Protein AF-A0A661PPL2-F1 (afdb_monomer)

pLDDT: mean 89.34, std 11.71, range [35.78, 97.88]

Sequence (122 aa):
MKTQQNYMKFEEGLTSSHKLTDFWYKHCMERGIPYVLLKTEGKRASIECNYNTLPSALNEVLQENHTQIKRQVIQMLEQYAHGSRATHEITWSTISLFNVPMRSAEFIAESIYKLINSYNLK

Secondary structure (DSSP, 8-state):
-PPP---EEEETT-TTHHHHHHHHHHHHHHHT--EEEEEEETTEEEEEEE-TTS-GGGHHHHHHTHHHHHHHHHHHHHHHSTTS--EEEE-SSEEEEEEEEHHHHHHHHHHHHHHHHTTT--

Solvent-accessible surface area (backbone atoms only — not comparable to full-atom values): 6740 Å² total; per-residue (Å²): 133,83,83,80,80,53,58,48,78,46,62,71,87,52,92,64,48,67,67,52,51,52,51,48,47,51,52,20,39,78,64,46,33,52,33,31,39,37,41,34,54,92,69,24,21,33,36,41,35,38,48,80,25,31,58,75,88,45,49,63,61,44,48,78,40,30,70,59,53,53,50,53,52,50,51,49,46,51,70,65,38,60,96,55,79,50,47,76,52,74,59,72,60,36,40,38,37,37,56,29,45,46,95,35,38,64,62,50,46,46,49,51,34,53,60,59,44,58,68,76,78,111

Radius of gyration: 13.98 Å; Cα contacts (8 Å, |Δi|>4): 185; chains: 1; bounding box: 36×28×37 Å

Mean predicted aligned error: 4.62 Å

Nearest PDB structures (foldseek):
  4kyz-assembly1_A  TM=4.263E-01  e=1.312E-02  synthetic construct
  7lmx-assembly1_A  TM=6.619E-01  e=2.455E-01  synthetic construct
  5j71-assembly1_A-2  TM=3.919E-01  e=2.804E-01  Homo sapiens
  7ebb-assembly1_A  TM=4.267E-01  e=6.233E-01  Homo sapiens
  7eat-assembly1_B  TM=3.931E-01  e=3.912E-01  Homo sapiens

Foldseek 3Di:
DPPDDLAEEDEPPDPCVPVVLVVQLVVLLVVQFWYWYWYDDPQFIKIKIFNVSHPPVCLVVLQVCQVVLVVVLVVLCCVQQPPFPKDWDGDSGMIMITRGGPVCRVVSRNVNRVVVCVSVVD

Structure (mmCIF, N/CA/C/O backbone):
data_AF-A0A661PPL2-F1
#
_entry.id   AF-A0A661PPL2-F1
#
loop_
_atom_site.group_PDB
_atom_site.id
_atom_site.type_symbol
_atom_site.label_atom_id
_atom_site.label_alt_id
_atom_site.label_comp_id
_atom_site.label_asym_id
_atom_site.label_entity_id
_atom_site.label_seq_id
_atom_site.pdbx_PDB_ins_code
_atom_site.Cartn_x
_atom_site.Cartn_y
_atom_site.Cartn_z
_atom_site.occupancy
_atom_site.B_iso_or_equiv
_atom_site.auth_seq_id
_atom_site.auth_comp_id
_atom_site.auth_asym_id
_atom_site.auth_atom_id
_atom_site.pdbx_PDB_model_num
ATOM 1 N N . MET A 1 1 ? -19.103 -14.820 -5.713 1.00 35.78 1 MET A N 1
ATOM 2 C CA . MET A 1 1 ? -18.302 -13.896 -4.879 1.00 35.78 1 MET A CA 1
ATOM 3 C C . MET A 1 1 ? -17.945 -12.688 -5.727 1.00 35.78 1 MET A C 1
ATOM 5 O O . MET A 1 1 ? -17.370 -12.881 -6.787 1.00 35.78 1 MET A O 1
ATOM 9 N N . LYS A 1 2 ? -18.346 -11.472 -5.334 1.00 41.59 2 LYS A N 1
ATOM 10 C CA . LYS A 1 2 ? -17.873 -10.248 -6.002 1.00 41.59 2 LYS A CA 1
ATOM 11 C C . LYS A 1 2 ? -16.397 -10.075 -5.643 1.00 41.59 2 LYS A C 1
ATOM 13 O O . LYS A 1 2 ? -16.070 -10.121 -4.461 1.00 41.59 2 LYS A O 1
ATOM 18 N N . THR A 1 3 ? -15.527 -9.936 -6.636 1.00 50.62 3 THR A N 1
ATOM 19 C CA . THR A 1 3 ? -14.096 -9.683 -6.440 1.00 50.62 3 THR A CA 1
ATOM 20 C C . THR A 1 3 ? -13.948 -8.410 -5.610 1.00 50.62 3 THR A C 1
ATOM 22 O O . THR A 1 3 ? -14.434 -7.353 -6.012 1.00 50.62 3 THR A O 1
ATOM 25 N N . GLN A 1 4 ? -13.363 -8.511 -4.416 1.00 62.97 4 GLN A N 1
ATOM 26 C CA . GLN A 1 4 ? -13.060 -7.333 -3.613 1.00 62.97 4 GLN A CA 1
ATOM 27 C C . GLN A 1 4 ? -11.929 -6.578 -4.309 1.00 62.97 4 GLN A C 1
ATOM 29 O O . GLN A 1 4 ? -10.884 -7.149 -4.614 1.00 62.97 4 GLN A O 1
ATOM 34 N N . GLN A 1 5 ? -12.173 -5.310 -4.625 1.00 78.75 5 GLN A N 1
ATOM 35 C CA . GLN A 1 5 ? -11.156 -4.447 -5.201 1.00 78.75 5 GLN A CA 1
ATOM 36 C C . GLN A 1 5 ? -10.211 -4.005 -4.078 1.00 78.75 5 GLN A C 1
ATOM 38 O O . GLN A 1 5 ? -10.631 -3.302 -3.165 1.00 78.75 5 GLN A O 1
ATOM 43 N N . ASN A 1 6 ? -8.958 -4.462 -4.133 1.00 88.62 6 ASN A N 1
ATOM 44 C CA . ASN A 1 6 ? -7.949 -4.225 -3.089 1.00 88.62 6 ASN A CA 1
ATOM 45 C C . ASN A 1 6 ? -7.165 -2.921 -3.310 1.00 88.62 6 ASN A C 1
ATOM 47 O O . ASN A 1 6 ? -6.569 -2.375 -2.392 1.00 88.62 6 ASN A O 1
ATOM 51 N N . TYR A 1 7 ? -7.132 -2.423 -4.542 1.00 91.62 7 TYR A N 1
ATOM 52 C CA . TYR A 1 7 ? -6.477 -1.170 -4.893 1.00 91.62 7 TYR A CA 1
ATOM 53 C C . TYR A 1 7 ? -7.131 -0.579 -6.140 1.00 91.62 7 TYR A C 1
ATOM 55 O O . TYR A 1 7 ? -7.837 -1.268 -6.887 1.00 91.62 7 TYR A O 1
ATOM 63 N N . MET A 1 8 ? -6.874 0.700 -6.387 1.00 92.56 8 MET A N 1
ATOM 64 C CA . MET A 1 8 ? -7.259 1.348 -7.633 1.00 92.56 8 MET A CA 1
ATOM 65 C C . MET A 1 8 ? -6.030 1.647 -8.479 1.00 92.56 8 MET A C 1
ATOM 67 O O . MET A 1 8 ? -5.030 2.137 -7.967 1.00 92.56 8 MET A O 1
ATOM 71 N N . LYS A 1 9 ? -6.098 1.329 -9.772 1.00 91.56 9 LYS A N 1
ATOM 72 C CA . LYS A 1 9 ? -5.013 1.532 -10.734 1.00 91.56 9 LYS A CA 1
ATOM 73 C C . LYS A 1 9 ? -5.373 2.651 -11.702 1.00 91.56 9 LYS A C 1
ATOM 75 O O . LYS A 1 9 ? -6.478 2.649 -12.239 1.00 91.56 9 LYS A O 1
ATOM 80 N N . PHE A 1 10 ? -4.425 3.543 -11.965 1.00 86.38 10 PHE A N 1
ATOM 81 C CA . PHE A 1 10 ? -4.559 4.627 -12.933 1.00 86.38 10 PHE A CA 1
ATOM 82 C C . PHE A 1 10 ? -3.289 4.817 -13.735 1.00 86.38 10 PHE A C 1
ATOM 84 O O . PHE A 1 10 ? -2.197 4.649 -13.204 1.00 86.38 10 PHE A O 1
ATOM 91 N N . GLU A 1 11 ? -3.449 5.250 -14.978 1.00 83.44 11 GLU A N 1
ATOM 92 C CA . GLU A 1 11 ? -2.349 5.724 -15.806 1.00 83.44 11 GLU A CA 1
ATOM 93 C C . GLU A 1 11 ? -2.202 7.242 -15.666 1.00 83.44 11 GLU A C 1
ATOM 95 O O . GLU A 1 11 ? -3.182 7.992 -15.736 1.00 83.44 11 GLU A O 1
ATOM 100 N N . GLU A 1 12 ? -0.978 7.688 -15.398 1.00 69.69 12 GLU A N 1
ATOM 101 C CA . GLU A 1 12 ? -0.641 9.100 -15.269 1.00 69.69 12 GLU A CA 1
ATOM 102 C C . GLU A 1 12 ? -0.784 9.792 -16.636 1.00 69.69 12 GLU A C 1
ATOM 104 O O . GLU A 1 12 ? -0.294 9.297 -17.647 1.00 69.69 12 GLU A O 1
ATOM 109 N N . GLY A 1 13 ? -1.522 10.909 -16.685 1.00 63.66 13 GLY A N 1
ATOM 110 C CA . GLY A 1 13 ? -1.851 11.628 -17.930 1.00 63.66 13 GLY A CA 1
ATOM 111 C C . GLY A 1 13 ? -3.343 11.680 -18.286 1.00 63.66 13 GLY A C 1
ATOM 112 O O . GLY A 1 13 ? -3.738 12.452 -19.159 1.00 63.66 13 GLY A O 1
ATOM 113 N N . LEU A 1 14 ? -4.204 10.937 -17.582 1.00 62.16 14 LEU A N 1
ATOM 114 C CA . LEU A 1 14 ? -5.659 11.051 -17.733 1.00 62.16 14 LEU A CA 1
ATOM 115 C C . LEU A 1 14 ? -6.210 12.207 -16.878 1.00 62.16 14 LEU A C 1
ATOM 117 O O . LEU A 1 14 ? -6.162 12.175 -15.649 1.00 62.16 14 LEU A O 1
ATOM 121 N N . THR A 1 15 ? -6.795 13.215 -17.530 1.00 52.97 15 THR A N 1
ATOM 122 C CA . THR A 1 15 ? -7.381 14.434 -16.928 1.00 52.97 15 THR A CA 1
ATOM 123 C C . THR A 1 15 ? -8.520 14.178 -15.930 1.00 52.97 15 THR A C 1
ATOM 125 O O . THR A 1 15 ? -8.890 15.074 -15.175 1.00 52.97 15 THR A O 1
ATOM 128 N N . SER A 1 16 ? -9.073 12.963 -15.879 1.00 61.16 16 SER A N 1
ATOM 129 C CA . SER A 1 16 ? -10.121 12.553 -14.934 1.00 61.16 16 SER A CA 1
ATOM 130 C C . SER A 1 16 ? -9.599 11.936 -13.628 1.00 61.16 16 SER A C 1
ATOM 132 O O . SER A 1 16 ? -10.406 11.501 -12.805 1.00 61.16 16 SER A O 1
ATOM 134 N N . SER A 1 17 ? -8.279 11.872 -13.425 1.00 67.50 17 SER A N 1
ATOM 135 C CA . SER A 1 17 ? -7.650 11.161 -12.302 1.00 67.50 17 SER A CA 1
ATOM 136 C C . SER A 1 17 ? -8.100 11.665 -10.925 1.00 67.50 17 SER A C 1
ATOM 138 O O . SER A 1 17 ? -8.454 10.847 -10.082 1.00 67.50 17 SER A O 1
ATOM 140 N N . HIS A 1 18 ? -8.205 12.983 -10.719 1.00 74.31 18 HIS A N 1
ATOM 141 C CA . HIS A 1 18 ? -8.530 13.559 -9.404 1.00 74.31 18 HIS A CA 1
ATOM 142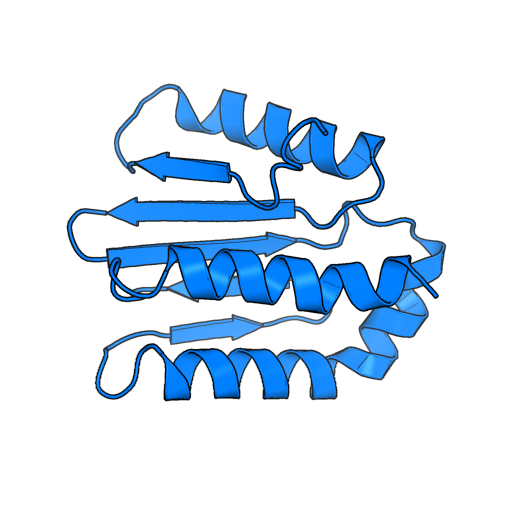 C C . HIS A 1 18 ? -9.924 13.167 -8.886 1.00 74.31 18 HIS A C 1
ATOM 144 O O . HIS A 1 18 ? -10.090 12.766 -7.738 1.00 74.31 18 HIS A O 1
ATOM 150 N N . LYS A 1 19 ? -10.954 13.230 -9.741 1.00 80.31 19 LYS A N 1
ATOM 151 C CA . LYS A 1 19 ? -12.322 12.863 -9.328 1.00 80.31 19 LYS A CA 1
ATOM 152 C C . LYS A 1 19 ? -12.425 11.382 -8.969 1.00 80.31 19 LYS A C 1
ATOM 154 O O . LYS A 1 19 ? -13.205 11.006 -8.097 1.00 80.31 19 LYS A O 1
ATOM 159 N N . LEU A 1 20 ? -11.657 10.540 -9.658 1.00 84.06 20 LEU A N 1
ATOM 160 C CA . LEU A 1 20 ? -11.655 9.101 -9.425 1.00 84.06 20 LEU A CA 1
ATOM 161 C C . LEU A 1 20 ? -10.872 8.741 -8.155 1.00 84.06 20 LEU A C 1
ATOM 163 O O . LEU A 1 20 ? -11.320 7.869 -7.414 1.00 84.06 20 LEU A O 1
ATOM 167 N N . THR A 1 21 ? -9.772 9.439 -7.849 1.00 87.44 21 THR A N 1
ATOM 168 C CA . THR A 1 21 ? -9.059 9.267 -6.574 1.00 87.44 21 THR A CA 1
ATOM 169 C C . THR A 1 21 ? -9.911 9.695 -5.384 1.00 87.44 21 THR A C 1
ATOM 171 O O . THR A 1 21 ? -9.954 8.970 -4.394 1.00 87.44 21 THR A O 1
ATOM 174 N N . ASP A 1 22 ? -10.663 10.796 -5.497 1.00 89.50 22 ASP A N 1
ATOM 175 C CA . ASP A 1 22 ? -11.577 11.248 -4.436 1.00 89.50 22 ASP A CA 1
ATOM 176 C C . ASP A 1 22 ? -12.705 10.237 -4.198 1.00 89.50 22 ASP A C 1
ATOM 178 O O . ASP A 1 22 ? -13.023 9.889 -3.057 1.00 89.50 22 ASP A O 1
ATOM 182 N N . PHE A 1 23 ? -13.293 9.719 -5.283 1.00 91.38 23 PHE A N 1
ATOM 183 C CA . PHE A 1 23 ? -14.310 8.674 -5.206 1.00 91.38 23 PHE A CA 1
ATOM 184 C C . PHE A 1 23 ? -13.766 7.407 -4.538 1.00 91.38 23 PHE A C 1
ATOM 186 O O . PHE A 1 23 ? -14.432 6.824 -3.682 1.00 91.38 23 PHE A O 1
ATOM 193 N N . TRP A 1 24 ? -12.547 6.996 -4.891 1.00 93.50 24 TRP A N 1
ATOM 194 C CA . TRP A 1 24 ? -11.901 5.834 -4.288 1.00 93.50 24 TRP A CA 1
ATOM 195 C C . TRP A 1 24 ? -11.593 6.037 -2.811 1.00 93.50 24 TRP A C 1
ATOM 197 O O . TRP A 1 24 ? -11.884 5.166 -1.998 1.00 93.50 24 TRP A O 1
ATOM 207 N N . TYR A 1 25 ? -11.067 7.203 -2.445 1.00 93.31 25 TYR A N 1
ATOM 208 C CA . TYR A 1 25 ? -10.808 7.545 -1.053 1.00 93.31 25 TYR A CA 1
ATOM 209 C C . TYR A 1 25 ? -12.088 7.484 -0.220 1.00 93.31 25 TYR A C 1
ATOM 211 O O . TYR A 1 25 ? -12.125 6.830 0.824 1.00 93.31 25 TYR A O 1
ATOM 219 N N . LYS A 1 26 ? -13.170 8.091 -0.723 1.00 94.19 26 LYS A N 1
ATOM 220 C CA . LYS A 1 26 ? -14.484 8.043 -0.080 1.00 94.19 26 LYS A CA 1
ATOM 221 C C . LYS A 1 26 ? -14.996 6.610 0.056 1.00 94.19 26 LYS A C 1
ATOM 223 O O . LYS A 1 26 ? -15.447 6.235 1.132 1.00 94.19 26 LYS A O 1
ATOM 228 N N . HIS A 1 27 ? -14.868 5.799 -0.992 1.00 93.62 27 HIS A N 1
ATOM 229 C CA . HIS A 1 27 ? -15.248 4.389 -0.957 1.00 93.62 27 HIS A CA 1
ATOM 230 C C . HIS A 1 27 ? -14.490 3.602 0.122 1.00 93.62 27 HIS A C 1
ATOM 232 O O . HIS A 1 27 ? -15.099 2.835 0.868 1.00 93.62 27 HIS A O 1
ATOM 238 N N . CYS A 1 28 ? -13.172 3.791 0.217 1.00 94.69 28 CYS A N 1
ATOM 239 C CA . CYS A 1 28 ? -12.345 3.124 1.219 1.00 94.69 28 CYS A CA 1
ATOM 240 C C . CYS A 1 28 ? -12.735 3.539 2.639 1.00 94.69 28 CYS A C 1
ATOM 242 O O . CYS A 1 28 ? -12.864 2.685 3.513 1.00 94.69 28 CYS A O 1
ATOM 244 N N . MET A 1 29 ? -12.992 4.831 2.842 1.00 94.00 29 MET A N 1
ATOM 245 C CA . MET A 1 29 ? -13.427 5.391 4.120 1.00 94.00 29 MET A CA 1
ATOM 246 C C . MET A 1 29 ? -14.810 4.876 4.545 1.00 94.00 29 MET A C 1
ATOM 248 O O . MET A 1 29 ? -14.974 4.443 5.679 1.00 94.00 29 MET A O 1
ATOM 252 N N . GLU A 1 30 ? -15.792 4.841 3.638 1.00 93.94 30 GLU A N 1
ATOM 253 C CA . GLU A 1 30 ? -17.136 4.300 3.914 1.00 93.94 30 GLU A CA 1
ATOM 254 C C . GLU A 1 30 ? -17.114 2.812 4.281 1.00 93.94 30 GLU A C 1
ATOM 256 O O . GLU A 1 30 ? -17.982 2.330 5.007 1.00 93.94 30 GLU A O 1
ATOM 261 N N . ARG A 1 31 ? -16.127 2.074 3.769 1.00 91.56 31 ARG A N 1
ATOM 262 C CA . ARG A 1 31 ? -15.962 0.644 4.037 1.00 91.56 31 ARG A CA 1
ATOM 263 C C . ARG A 1 31 ? -15.006 0.333 5.179 1.00 91.56 31 ARG A C 1
ATOM 265 O O . ARG A 1 31 ? -14.889 -0.838 5.528 1.00 91.56 31 ARG A O 1
ATOM 272 N N . GLY A 1 32 ? -14.320 1.334 5.729 1.00 92.62 32 GLY A N 1
ATOM 273 C CA . GLY A 1 32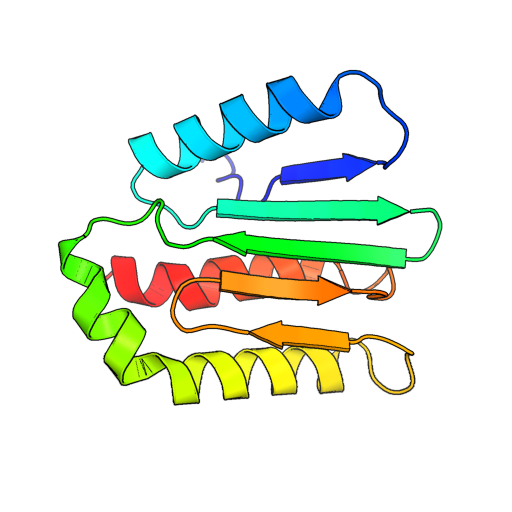 ? -13.284 1.127 6.735 1.00 92.62 32 GLY A CA 1
ATOM 274 C C . GLY A 1 32 ? -12.168 0.204 6.242 1.00 92.62 32 GLY A C 1
ATOM 275 O O . GLY A 1 32 ? -11.743 -0.671 6.986 1.00 92.62 32 GLY A O 1
ATOM 276 N N . ILE A 1 33 ? -11.737 0.339 4.984 1.00 93.12 33 ILE A N 1
ATOM 277 C CA . ILE A 1 33 ? -10.646 -0.449 4.377 1.00 93.12 33 ILE A CA 1
ATOM 278 C C . ILE A 1 33 ? -9.470 0.468 4.022 1.00 93.12 33 ILE A C 1
ATOM 280 O O . ILE A 1 33 ? -9.680 1.671 3.835 1.00 93.12 33 ILE A O 1
ATOM 284 N N . PRO A 1 34 ? -8.231 -0.046 3.911 1.00 94.12 34 PRO A N 1
ATOM 285 C CA . PRO A 1 34 ? -7.102 0.806 3.568 1.00 94.12 34 PRO A CA 1
ATOM 286 C C . PRO A 1 34 ? -7.215 1.297 2.123 1.00 94.12 34 PRO A C 1
ATOM 288 O O . PRO A 1 34 ? -7.500 0.529 1.203 1.00 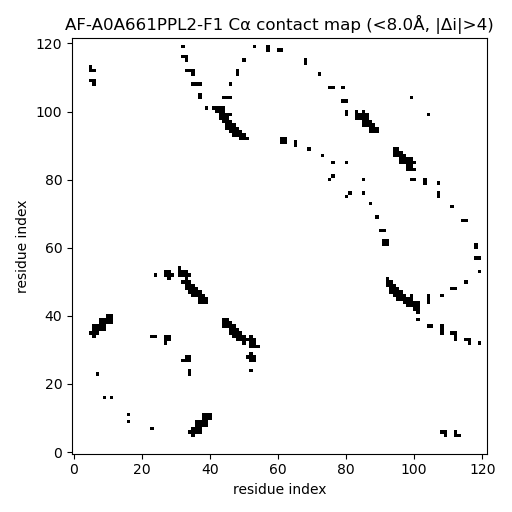94.12 34 PRO A O 1
ATOM 291 N N . TYR A 1 35 ? -6.964 2.586 1.920 1.00 96.00 35 TYR A N 1
ATOM 292 C CA . TYR A 1 35 ? -6.861 3.169 0.593 1.00 96.00 35 TYR A CA 1
ATOM 293 C C . TYR A 1 35 ? -5.523 2.785 -0.022 1.00 96.00 35 TYR A C 1
ATOM 295 O O . TYR A 1 35 ? -4.484 3.158 0.512 1.00 96.00 35 TYR A O 1
ATOM 303 N N . VAL A 1 36 ? -5.547 2.072 -1.149 1.00 97.00 36 VAL A N 1
ATOM 304 C CA . VAL A 1 36 ? -4.351 1.768 -1.944 1.00 97.00 36 VAL A CA 1
ATOM 305 C C . VAL A 1 36 ? -4.556 2.231 -3.380 1.00 97.00 36 VAL A C 1
ATOM 307 O O . VAL A 1 36 ? -5.559 1.901 -4.020 1.00 97.00 36 VAL A O 1
ATOM 310 N N . LEU A 1 37 ? -3.593 2.992 -3.884 1.00 95.44 37 LEU A N 1
ATOM 311 C CA . LEU A 1 37 ? -3.575 3.582 -5.209 1.00 95.44 37 LEU A CA 1
ATOM 312 C C . LEU A 1 37 ? -2.295 3.173 -5.940 1.00 95.44 37 LEU A C 1
ATOM 314 O O . LEU A 1 37 ? -1.202 3.309 -5.404 1.00 95.44 37 LEU A O 1
ATOM 318 N N . LEU A 1 38 ? -2.433 2.712 -7.178 1.00 95.38 38 LEU A N 1
ATOM 319 C CA . LEU A 1 38 ? -1.347 2.371 -8.087 1.00 95.38 38 LEU A CA 1
ATOM 320 C C . LEU A 1 38 ? -1.380 3.336 -9.279 1.00 95.38 38 LEU A C 1
ATOM 322 O O . LEU A 1 38 ? -2.250 3.228 -10.141 1.00 95.38 38 LEU A O 1
ATOM 326 N N . LYS A 1 39 ? -0.434 4.271 -9.335 1.00 94.19 39 LYS A N 1
ATOM 327 C CA . LYS A 1 39 ? -0.246 5.205 -10.453 1.00 94.19 39 LYS A CA 1
ATOM 328 C C . LYS A 1 39 ? 0.805 4.637 -11.395 1.00 94.19 39 LYS A C 1
ATOM 330 O O . LYS A 1 39 ? 1.901 4.326 -10.945 1.00 94.19 39 LYS A O 1
ATOM 335 N N . THR A 1 40 ? 0.500 4.477 -12.674 1.00 92.38 40 THR A N 1
ATOM 336 C CA . THR A 1 40 ? 1.414 3.895 -13.661 1.00 92.38 40 THR A CA 1
ATOM 337 C C . THR A 1 40 ? 1.924 4.952 -14.625 1.00 92.38 40 THR A C 1
ATOM 339 O O . THR A 1 40 ? 1.133 5.705 -15.186 1.00 92.38 40 THR A O 1
ATOM 342 N N . GLU A 1 41 ? 3.229 4.933 -14.876 1.00 90.25 41 GLU A N 1
ATOM 343 C CA . GLU A 1 41 ? 3.927 5.804 -15.819 1.00 90.25 41 GLU A CA 1
ATOM 344 C C . GLU A 1 41 ? 4.858 4.936 -16.686 1.00 90.25 41 GLU A C 1
ATOM 346 O O . GLU A 1 41 ? 5.969 4.546 -16.301 1.00 90.25 41 GLU A O 1
ATOM 351 N N . GLY A 1 42 ? 4.370 4.539 -17.864 1.00 89.50 42 GLY A N 1
ATOM 352 C CA . GLY A 1 42 ? 5.092 3.654 -18.777 1.00 89.50 42 GLY A CA 1
ATOM 353 C C . GLY A 1 42 ? 5.488 2.317 -18.133 1.00 89.50 42 GLY A C 1
ATOM 354 O O . GLY A 1 42 ? 4.655 1.452 -17.877 1.00 89.50 42 GLY A O 1
ATOM 355 N N . LYS A 1 43 ? 6.792 2.112 -17.896 1.00 92.25 43 LYS A N 1
ATOM 356 C CA . LYS A 1 43 ? 7.343 0.876 -17.291 1.00 92.25 43 LYS A CA 1
ATOM 357 C C . LYS A 1 43 ? 7.493 0.956 -15.768 1.00 92.25 43 LYS A C 1
ATOM 359 O O . LYS A 1 43 ? 8.029 0.026 -15.151 1.00 92.25 43 LYS A O 1
ATOM 364 N N . ARG A 1 44 ? 7.083 2.070 -15.170 1.00 94.06 44 ARG A N 1
ATOM 365 C CA . ARG A 1 44 ? 7.202 2.363 -13.746 1.00 94.06 44 ARG A CA 1
ATOM 366 C C . ARG A 1 44 ? 5.831 2.614 -13.150 1.00 94.06 44 ARG A C 1
ATOM 368 O O . ARG A 1 44 ? 4.854 2.839 -13.858 1.00 94.06 44 ARG A O 1
ATOM 375 N N . ALA A 1 45 ? 5.780 2.549 -11.834 1.00 95.50 45 ALA A N 1
ATOM 376 C CA . ALA A 1 45 ? 4.610 2.905 -11.078 1.00 95.50 45 ALA A CA 1
ATOM 377 C C . ALA A 1 45 ? 4.989 3.495 -9.721 1.00 95.50 45 ALA A C 1
ATOM 379 O O . ALA A 1 45 ? 6.071 3.230 -9.184 1.00 95.50 45 ALA A O 1
ATOM 380 N N . SER A 1 46 ? 4.048 4.244 -9.170 1.00 95.75 46 SER A N 1
ATOM 381 C CA . SER A 1 46 ? 4.037 4.702 -7.793 1.00 95.75 46 SER A CA 1
ATOM 382 C C . SER A 1 46 ? 2.859 4.059 -7.070 1.00 95.75 46 SER A C 1
ATOM 384 O O . SER A 1 46 ? 1.782 3.888 -7.644 1.00 95.75 46 SER A O 1
ATOM 386 N N . ILE A 1 47 ? 3.070 3.668 -5.820 1.00 96.94 47 ILE A N 1
ATOM 387 C CA . ILE A 1 47 ? 2.052 3.051 -4.973 1.00 96.94 47 ILE A CA 1
ATOM 388 C C . ILE A 1 47 ? 1.872 3.941 -3.757 1.00 96.94 47 ILE A C 1
ATOM 390 O O . ILE A 1 47 ? 2.835 4.207 -3.047 1.00 96.94 47 ILE A O 1
ATOM 394 N N . GLU A 1 48 ? 0.646 4.371 -3.508 1.00 96.62 48 GLU A N 1
ATOM 395 C CA . GLU A 1 48 ? 0.279 5.141 -2.326 1.00 96.62 48 GLU A CA 1
ATOM 396 C C . GLU A 1 48 ? -0.703 4.317 -1.507 1.00 96.62 48 GLU A C 1
ATOM 398 O O . GLU A 1 48 ? -1.714 3.846 -2.023 1.00 96.62 48 GLU A O 1
ATOM 403 N N . CYS A 1 49 ? -0.419 4.147 -0.224 1.00 96.62 49 CYS A N 1
ATOM 404 C CA . CYS A 1 49 ? -1.350 3.596 0.738 1.00 96.62 49 CYS A CA 1
ATOM 405 C C . CYS A 1 49 ? -1.592 4.619 1.841 1.00 96.62 49 CYS A C 1
ATOM 407 O O . CYS A 1 49 ? -0.651 5.131 2.447 1.00 96.62 49 CYS A O 1
ATOM 409 N N . ASN A 1 50 ? -2.863 4.877 2.121 1.00 93.62 50 ASN A N 1
ATOM 410 C CA . ASN A 1 50 ? -3.310 5.733 3.203 1.00 93.62 50 ASN A CA 1
ATOM 411 C C . ASN A 1 50 ? -4.288 4.933 4.056 1.00 93.62 50 ASN A C 1
ATOM 413 O O . ASN A 1 50 ? -5.290 4.425 3.558 1.00 93.62 50 ASN A O 1
ATOM 417 N N . TYR A 1 51 ? -3.980 4.790 5.336 1.00 89.38 51 TYR A N 1
ATOM 418 C CA . TYR A 1 51 ? -4.832 4.049 6.256 1.00 89.38 51 TYR A CA 1
ATOM 419 C C . TYR A 1 51 ? -5.601 4.946 7.225 1.00 89.38 51 TYR A C 1
ATOM 421 O O . TYR A 1 51 ? -6.280 4.436 8.104 1.00 89.38 51 TYR A O 1
ATOM 429 N N . ASN A 1 52 ? -5.641 6.260 6.974 1.00 90.44 52 ASN A N 1
ATOM 430 C CA . ASN A 1 52 ? -6.614 7.173 7.591 1.00 90.44 52 ASN A CA 1
ATOM 431 C C . ASN A 1 52 ? -8.063 6.888 7.147 1.00 90.44 52 ASN A C 1
ATOM 433 O O . ASN A 1 52 ? -8.998 7.462 7.696 1.00 90.44 52 ASN A O 1
ATOM 437 N N . THR A 1 53 ? -8.262 6.023 6.147 1.00 93.12 53 THR A N 1
ATOM 438 C CA . THR A 1 53 ? -9.581 5.500 5.762 1.00 93.12 53 THR A CA 1
ATOM 439 C C . THR A 1 53 ? -10.060 4.357 6.659 1.00 93.12 53 THR A C 1
ATOM 441 O O . THR A 1 53 ? -11.201 3.922 6.521 1.00 93.12 53 THR A O 1
ATOM 444 N N . LEU A 1 54 ? -9.212 3.852 7.560 1.00 92.88 54 LEU A N 1
ATOM 445 C CA . LEU A 1 54 ? -9.594 2.859 8.559 1.00 92.88 54 LEU A CA 1
ATOM 446 C C . LEU A 1 54 ? -10.303 3.507 9.761 1.00 92.88 54 LEU A C 1
ATOM 448 O O . LEU A 1 54 ? -10.140 4.705 10.004 1.00 92.88 54 LEU A O 1
ATOM 452 N N . PRO A 1 55 ? -11.066 2.726 10.552 1.00 92.25 55 PRO A N 1
ATOM 453 C CA . PRO A 1 55 ? -11.629 3.205 11.809 1.00 92.25 55 PRO A CA 1
ATOM 454 C C . PRO A 1 55 ? -10.549 3.764 12.743 1.00 92.25 55 PRO A C 1
ATOM 456 O O . PRO A 1 55 ? -9.522 3.126 12.965 1.00 92.25 55 PRO A O 1
ATOM 459 N N . SER A 1 56 ? -10.814 4.916 13.366 1.00 90.75 56 SER A N 1
ATOM 460 C CA . SER A 1 56 ? -9.864 5.582 14.273 1.00 90.75 56 SER A CA 1
ATOM 461 C C . SER A 1 56 ? -9.458 4.733 15.482 1.00 90.75 56 SER A C 1
ATOM 463 O O . SER A 1 56 ? -8.376 4.933 16.028 1.00 90.75 56 SER A O 1
ATOM 465 N N . ALA A 1 57 ? -10.285 3.755 15.869 1.00 90.69 57 ALA A N 1
ATOM 466 C CA . ALA A 1 57 ? -9.970 2.767 16.900 1.00 90.69 57 ALA A CA 1
ATOM 467 C C . ALA A 1 57 ? -8.711 1.935 16.582 1.00 90.69 57 ALA A C 1
ATOM 469 O O . ALA A 1 57 ? -8.097 1.388 17.491 1.00 90.69 57 ALA A O 1
ATOM 470 N N . LEU A 1 58 ? -8.300 1.860 15.311 1.00 90.50 58 LEU A N 1
ATOM 471 C CA . LEU A 1 58 ? -7.096 1.145 14.886 1.00 90.50 58 LEU A CA 1
ATOM 472 C C . LEU A 1 58 ? -5.832 2.015 14.900 1.00 90.50 58 LEU A C 1
ATOM 474 O O . LEU A 1 58 ? -4.744 1.485 14.692 1.00 90.50 58 LEU A O 1
ATOM 478 N N . ASN A 1 59 ? -5.940 3.327 15.144 1.00 91.25 59 ASN A N 1
ATOM 479 C CA . ASN A 1 59 ? -4.796 4.241 15.067 1.00 91.25 59 ASN A CA 1
ATOM 480 C C . ASN A 1 59 ? -3.671 3.846 16.029 1.00 91.25 59 ASN A C 1
ATOM 482 O O . ASN A 1 59 ? -2.514 3.806 15.619 1.00 91.25 59 ASN A O 1
ATOM 486 N N . GLU A 1 60 ? -4.008 3.517 17.278 1.00 91.56 60 GLU A N 1
ATOM 487 C CA . GLU A 1 60 ? -3.035 3.097 18.294 1.00 91.56 60 GLU A CA 1
ATOM 488 C C . GLU A 1 60 ? -2.331 1.802 17.872 1.00 91.56 60 GLU A C 1
ATOM 490 O O . GLU A 1 60 ? -1.105 1.762 17.790 1.00 91.56 60 GLU A O 1
ATOM 495 N N . VAL A 1 61 ? -3.101 0.792 17.452 1.00 92.25 61 VAL A N 1
ATOM 496 C CA . VAL A 1 61 ? -2.568 -0.491 16.970 1.00 92.25 61 VAL A CA 1
ATOM 497 C C . VAL A 1 61 ? -1.629 -0.292 15.776 1.00 92.25 61 VAL A C 1
ATOM 499 O O . VAL A 1 61 ? -0.535 -0.858 15.739 1.00 92.25 61 VAL A O 1
ATOM 502 N N . LEU A 1 62 ? -2.018 0.516 14.787 1.00 92.12 62 LEU A N 1
ATOM 503 C CA . LEU A 1 62 ? -1.199 0.786 13.602 1.00 92.12 62 LEU A CA 1
ATOM 504 C C . LEU A 1 62 ? 0.071 1.567 13.953 1.00 92.12 62 LEU A C 1
ATOM 506 O O . LEU A 1 62 ? 1.136 1.284 13.401 1.00 92.12 62 LEU A O 1
ATOM 510 N N . GLN A 1 63 ? -0.023 2.512 14.889 1.00 93.88 63 GLN A N 1
ATOM 511 C CA . GLN A 1 63 ? 1.110 3.298 15.358 1.00 93.88 63 GLN A CA 1
ATOM 512 C C . GLN A 1 63 ? 2.116 2.434 16.132 1.00 93.88 63 GLN A C 1
ATOM 514 O O . GLN A 1 63 ? 3.311 2.494 15.843 1.00 93.88 63 GLN A O 1
ATOM 519 N N . GLU A 1 64 ? 1.657 1.576 17.045 1.00 94.88 64 GLU A N 1
ATOM 520 C CA . GLU A 1 64 ? 2.505 0.624 17.780 1.00 94.88 64 GLU A CA 1
ATOM 521 C C . GLU A 1 64 ? 3.215 -0.363 16.843 1.00 94.88 64 GLU A C 1
ATOM 523 O O . GLU A 1 64 ? 4.374 -0.729 17.050 1.00 94.88 64 GLU A O 1
ATOM 528 N N . ASN A 1 65 ? 2.540 -0.765 15.764 1.00 94.88 65 ASN A N 1
ATOM 529 C CA . ASN A 1 65 ? 3.064 -1.712 14.785 1.00 94.88 65 ASN A CA 1
ATOM 530 C C . ASN A 1 65 ? 3.818 -1.043 13.621 1.00 94.88 65 ASN A C 1
ATOM 532 O O . ASN A 1 65 ? 4.330 -1.751 12.748 1.00 94.88 65 ASN A O 1
ATOM 536 N N . HIS A 1 66 ? 3.942 0.289 13.598 1.00 94.81 66 HIS A N 1
ATOM 537 C CA . HIS A 1 66 ? 4.512 1.038 12.473 1.00 94.81 66 HIS A CA 1
ATOM 538 C C . HIS A 1 66 ? 5.905 0.534 12.069 1.00 94.81 66 HIS A C 1
ATOM 540 O O . HIS A 1 66 ? 6.162 0.291 10.889 1.00 94.81 66 HIS A O 1
ATOM 546 N N . THR A 1 67 ? 6.797 0.303 13.037 1.00 96.56 67 THR A N 1
ATOM 547 C CA . THR A 1 67 ? 8.154 -0.207 12.773 1.00 96.56 67 THR A CA 1
ATOM 548 C C . THR A 1 67 ? 8.124 -1.569 12.076 1.00 96.56 67 THR A C 1
ATOM 550 O O . THR A 1 67 ? 8.901 -1.821 11.152 1.00 96.56 67 THR A O 1
ATOM 553 N N . GLN A 1 68 ? 7.204 -2.451 12.480 1.00 96.56 68 GLN A N 1
ATOM 554 C CA . GLN A 1 68 ? 7.033 -3.761 11.860 1.00 96.56 68 GLN A CA 1
ATOM 555 C C . GLN A 1 68 ? 6.453 -3.642 10.448 1.00 96.56 68 GLN A C 1
ATOM 557 O O . GLN A 1 68 ? 6.978 -4.282 9.536 1.00 96.56 68 GLN A O 1
ATOM 562 N N . ILE A 1 69 ? 5.416 -2.823 10.261 1.00 96.19 69 ILE A N 1
ATOM 563 C CA . ILE A 1 69 ? 4.795 -2.565 8.955 1.00 96.19 69 ILE A CA 1
ATOM 564 C C . ILE A 1 69 ? 5.846 -2.019 7.986 1.00 96.19 69 ILE A C 1
ATOM 566 O O . ILE A 1 69 ? 6.050 -2.585 6.913 1.00 96.19 69 ILE A O 1
ATOM 570 N N . LYS A 1 70 ? 6.585 -0.982 8.397 1.00 97.31 70 LYS A N 1
ATOM 571 C CA . LYS A 1 70 ? 7.671 -0.378 7.618 1.00 97.31 70 LYS A CA 1
ATOM 572 C C . LYS A 1 70 ? 8.697 -1.422 7.182 1.00 97.31 70 LYS A C 1
ATOM 574 O O . LYS A 1 70 ? 9.035 -1.487 6.003 1.00 97.31 70 LYS A O 1
ATOM 579 N N . ARG A 1 71 ? 9.157 -2.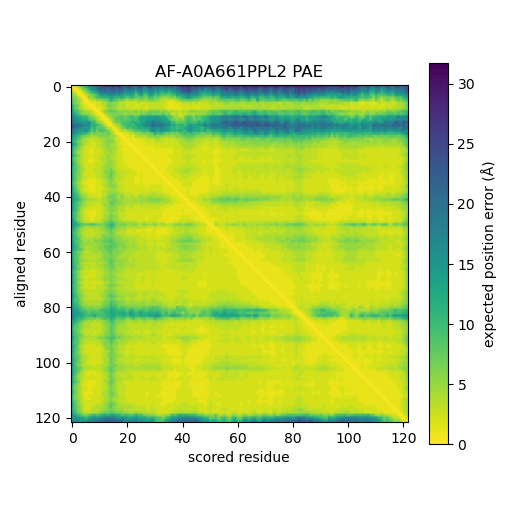272 8.106 1.00 97.69 71 ARG A N 1
ATOM 580 C CA . ARG A 1 71 ? 10.107 -3.349 7.796 1.00 97.69 71 ARG A CA 1
ATOM 581 C C . ARG A 1 71 ? 9.551 -4.325 6.756 1.00 97.69 71 ARG A C 1
ATOM 583 O O . ARG A 1 71 ? 10.261 -4.648 5.812 1.00 97.69 71 ARG A O 1
ATOM 590 N N . GLN A 1 72 ? 8.302 -4.772 6.901 1.00 97.19 72 GLN A N 1
ATOM 591 C CA . GLN A 1 72 ? 7.684 -5.704 5.948 1.00 97.19 72 GLN A CA 1
ATOM 592 C C . GLN A 1 72 ? 7.518 -5.085 4.554 1.00 97.19 72 GLN A C 1
ATOM 594 O O . GLN A 1 72 ? 7.767 -5.749 3.551 1.00 97.19 72 GLN A 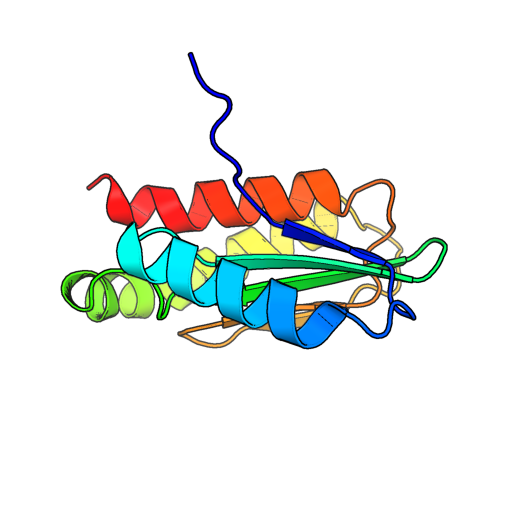O 1
ATOM 599 N N . VAL A 1 73 ? 7.149 -3.804 4.479 1.00 96.94 73 VAL A N 1
ATOM 600 C CA . VAL A 1 73 ? 7.040 -3.076 3.207 1.00 96.94 73 VAL A CA 1
ATOM 601 C C . VAL A 1 73 ? 8.397 -2.952 2.518 1.00 96.94 73 VAL A C 1
ATOM 603 O O . VAL A 1 73 ? 8.494 -3.212 1.320 1.00 96.94 73 VAL A O 1
ATOM 606 N N . ILE A 1 74 ? 9.452 -2.610 3.264 1.00 96.00 74 ILE A N 1
ATOM 607 C CA . ILE A 1 74 ? 10.814 -2.525 2.718 1.00 96.00 74 ILE A CA 1
ATOM 608 C C . ILE A 1 74 ? 11.276 -3.894 2.209 1.00 96.00 74 ILE A C 1
ATOM 610 O O . ILE A 1 74 ? 11.745 -3.985 1.080 1.00 96.00 74 ILE A O 1
ATOM 614 N N . GLN A 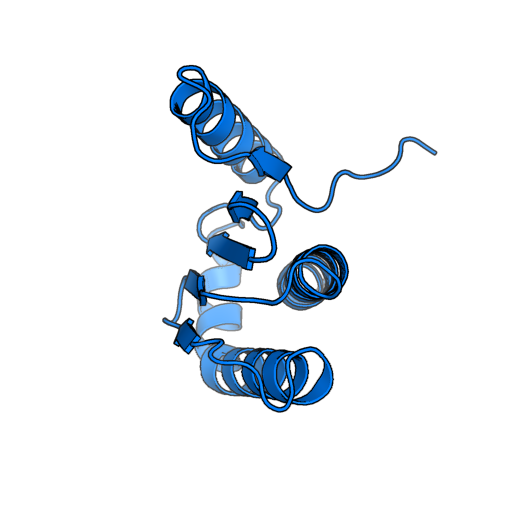1 75 ? 11.060 -4.965 2.978 1.00 95.56 75 GLN A N 1
ATOM 615 C CA . GLN A 1 75 ? 11.398 -6.329 2.557 1.00 95.56 75 GLN A CA 1
ATOM 616 C C . GLN A 1 75 ? 10.663 -6.744 1.275 1.00 95.56 75 GLN A C 1
ATOM 618 O O . GLN A 1 75 ? 11.270 -7.324 0.376 1.00 95.56 75 GLN A O 1
ATOM 623 N N . MET A 1 76 ? 9.373 -6.410 1.147 1.00 94.62 76 MET A N 1
ATOM 624 C CA . MET A 1 76 ? 8.632 -6.629 -0.100 1.00 94.62 76 MET A CA 1
ATOM 625 C C . MET A 1 76 ? 9.247 -5.844 -1.263 1.00 94.62 76 MET A C 1
ATOM 627 O O . MET A 1 76 ? 9.423 -6.390 -2.353 1.00 94.62 76 MET A O 1
ATOM 631 N N . LEU A 1 77 ? 9.601 -4.576 -1.049 1.00 94.56 77 LEU A N 1
ATOM 632 C CA . LEU A 1 77 ? 10.212 -3.758 -2.092 1.00 94.56 77 LEU A CA 1
ATOM 633 C C . LEU A 1 77 ? 11.564 -4.331 -2.537 1.00 94.56 77 LEU A C 1
ATOM 635 O O . LEU A 1 77 ? 11.815 -4.451 -3.733 1.00 94.56 77 LEU A O 1
ATOM 639 N N . GLU A 1 78 ? 12.406 -4.742 -1.594 1.00 93.06 78 GLU A N 1
ATOM 640 C CA . GLU A 1 78 ? 13.696 -5.373 -1.871 1.00 93.06 78 GLU A CA 1
ATOM 641 C C . GLU A 1 78 ? 13.530 -6.691 -2.630 1.00 93.06 78 GLU A C 1
ATOM 643 O O . GLU A 1 78 ? 14.234 -6.919 -3.608 1.00 93.06 78 GLU A O 1
ATOM 648 N N . GLN A 1 79 ? 12.564 -7.529 -2.247 1.00 93.06 79 GLN A N 1
ATOM 649 C CA . GLN A 1 79 ? 12.323 -8.824 -2.883 1.00 93.06 79 GLN A CA 1
ATOM 650 C C . GLN A 1 79 ? 11.795 -8.686 -4.319 1.00 93.06 79 GLN A C 1
ATOM 652 O O . GLN A 1 79 ? 12.276 -9.357 -5.233 1.00 93.06 79 GLN A O 1
ATOM 657 N N . TYR A 1 80 ? 10.799 -7.824 -4.534 1.00 91.50 80 TYR A N 1
ATOM 658 C CA . TYR A 1 80 ? 10.063 -7.752 -5.803 1.00 91.50 80 TYR A CA 1
ATOM 659 C C . TYR A 1 80 ? 10.542 -6.633 -6.736 1.00 91.50 80 TYR A C 1
ATOM 661 O O . TYR A 1 80 ? 10.196 -6.609 -7.923 1.00 91.50 80 TYR A O 1
ATOM 669 N N . ALA A 1 81 ? 11.356 -5.709 -6.233 1.00 89.00 81 ALA A N 1
ATOM 670 C CA . ALA A 1 81 ? 11.964 -4.629 -6.999 1.00 89.00 81 ALA A CA 1
ATOM 671 C C . ALA A 1 81 ? 13.497 -4.592 -6.830 1.00 89.00 81 ALA A C 1
ATOM 673 O O . ALA A 1 81 ? 14.108 -3.540 -7.038 1.00 89.00 81 ALA A O 1
ATOM 674 N N . HIS A 1 82 ? 14.127 -5.733 -6.515 1.00 83.94 82 HIS A N 1
ATOM 675 C CA . HIS A 1 82 ? 15.583 -5.859 -6.401 1.00 83.94 82 HIS A CA 1
ATOM 676 C C . HIS A 1 82 ? 16.315 -5.283 -7.623 1.00 83.94 82 HIS A C 1
ATOM 678 O O . HIS A 1 82 ? 15.933 -5.531 -8.772 1.00 83.94 82 HIS A O 1
ATOM 684 N N . GLY A 1 83 ? 17.384 -4.520 -7.376 1.00 80.44 83 GLY A N 1
ATOM 685 C CA . GLY A 1 83 ? 18.192 -3.892 -8.427 1.00 80.44 83 GLY A CA 1
ATOM 686 C C . GLY A 1 83 ? 17.476 -2.779 -9.202 1.00 80.44 83 GLY A C 1
ATOM 687 O O . GLY A 1 83 ? 17.989 -2.300 -10.213 1.00 80.44 83 GLY A O 1
ATOM 688 N N . SER A 1 84 ? 16.286 -2.365 -8.761 1.00 85.94 84 SER A N 1
ATOM 689 C CA . SER A 1 84 ? 15.590 -1.208 -9.316 1.00 85.94 84 SER A CA 1
ATOM 690 C C . SER A 1 84 ? 16.007 0.096 -8.622 1.00 85.94 84 SER A C 1
ATOM 692 O O . SER A 1 84 ? 16.704 0.100 -7.614 1.00 85.94 84 SER A O 1
ATOM 694 N N . ARG A 1 85 ? 15.546 1.224 -9.172 1.00 89.94 85 ARG A N 1
ATOM 695 C CA . ARG A 1 85 ? 15.638 2.561 -8.558 1.00 89.94 85 ARG A CA 1
ATOM 696 C C . ARG A 1 85 ? 14.422 2.882 -7.677 1.00 89.94 85 ARG A C 1
ATOM 698 O O . ARG A 1 85 ? 14.072 4.050 -7.547 1.00 89.94 85 ARG A O 1
ATOM 705 N N . ALA A 1 86 ? 13.717 1.864 -7.183 1.00 94.50 86 ALA A N 1
ATOM 706 C CA . ALA A 1 86 ? 12.538 2.095 -6.367 1.00 94.50 86 ALA A CA 1
ATOM 707 C C . ALA A 1 86 ? 12.923 2.743 -5.032 1.00 94.50 86 ALA A C 1
ATOM 709 O O . ALA A 1 86 ? 13.908 2.357 -4.405 1.00 94.50 86 ALA A O 1
ATOM 710 N N . THR A 1 87 ? 12.143 3.729 -4.608 1.00 95.94 87 THR A N 1
ATOM 711 C CA . THR A 1 87 ? 12.328 4.438 -3.337 1.00 95.94 87 THR A CA 1
ATOM 712 C C . THR A 1 87 ? 11.048 4.371 -2.520 1.00 95.94 87 THR A C 1
ATOM 714 O O . THR A 1 87 ? 9.990 4.001 -3.035 1.00 95.94 87 THR A O 1
ATOM 717 N N . HIS A 1 88 ? 11.145 4.690 -1.232 1.00 96.94 88 HIS A N 1
ATOM 718 C CA . HIS A 1 88 ? 10.007 4.663 -0.327 1.00 96.94 88 HIS A CA 1
ATOM 719 C C . HIS A 1 88 ? 10.024 5.855 0.628 1.00 96.94 88 HIS A C 1
ATOM 721 O O . HIS A 1 88 ? 11.081 6.295 1.075 1.00 96.94 88 HIS A O 1
ATOM 727 N N . GLU A 1 89 ? 8.835 6.317 0.983 1.00 97.38 89 GLU A N 1
ATOM 728 C CA . GLU A 1 89 ? 8.567 7.237 2.077 1.00 97.38 89 GLU A CA 1
ATOM 729 C C . GLU A 1 89 ? 7.453 6.614 2.918 1.00 97.38 89 GLU A C 1
ATOM 731 O O . GLU A 1 89 ? 6.367 6.329 2.419 1.00 97.38 89 GLU A O 1
ATOM 736 N N . ILE A 1 90 ? 7.747 6.301 4.180 1.00 96.75 90 ILE A N 1
ATOM 737 C CA . ILE A 1 90 ? 6.822 5.569 5.049 1.00 96.75 90 ILE A CA 1
ATOM 738 C C . ILE A 1 90 ? 6.716 6.323 6.367 1.00 96.75 90 ILE A C 1
ATOM 740 O O . ILE A 1 90 ? 7.707 6.450 7.091 1.00 96.75 90 ILE A O 1
ATOM 744 N N . THR A 1 91 ? 5.509 6.795 6.667 1.00 94.44 91 THR A N 1
ATOM 745 C CA . THR A 1 91 ? 5.153 7.463 7.921 1.00 94.44 91 THR A CA 1
ATOM 746 C C . THR A 1 91 ? 4.276 6.548 8.771 1.00 94.44 91 THR A C 1
ATOM 748 O O . THR A 1 91 ? 3.961 5.424 8.378 1.00 94.44 91 THR A O 1
ATOM 751 N N . TRP A 1 92 ? 3.872 7.017 9.953 1.00 89.69 92 TRP A N 1
ATOM 752 C CA . TRP A 1 92 ? 2.962 6.257 10.803 1.00 89.69 92 TRP A CA 1
ATOM 753 C C . TRP A 1 92 ? 1.561 6.109 10.211 1.00 89.69 92 TRP A C 1
ATOM 755 O O . TRP A 1 92 ? 0.877 5.217 10.690 1.00 89.69 92 TRP A O 1
ATOM 765 N N . SER A 1 93 ? 1.152 6.895 9.199 1.00 91.00 93 SER A N 1
ATOM 766 C CA . SER A 1 93 ? -0.191 6.866 8.573 1.00 91.00 93 SER A CA 1
ATOM 767 C C . SER A 1 93 ? -0.203 6.580 7.062 1.00 91.00 93 SER A C 1
ATOM 769 O O . SER A 1 93 ? -1.265 6.350 6.473 1.00 91.00 93 SER A O 1
ATOM 771 N N . THR A 1 94 ? 0.965 6.595 6.414 1.00 95.50 94 THR A N 1
ATOM 772 C CA . THR A 1 94 ? 1.080 6.492 4.955 1.00 95.50 94 THR A CA 1
ATOM 773 C C . THR A 1 94 ? 2.275 5.656 4.512 1.00 95.50 94 THR A C 1
ATOM 775 O O . THR A 1 94 ? 3.329 5.638 5.150 1.00 95.50 94 THR A O 1
ATOM 778 N N . ILE A 1 95 ? 2.119 4.986 3.370 1.00 97.81 95 ILE A N 1
ATOM 779 C CA . ILE A 1 95 ? 3.194 4.318 2.630 1.00 97.81 95 ILE A CA 1
ATOM 780 C C . ILE A 1 95 ? 3.180 4.868 1.207 1.00 97.81 95 ILE A C 1
ATOM 782 O O . ILE A 1 95 ? 2.178 4.731 0.511 1.00 97.81 95 ILE A O 1
ATOM 786 N N . SER A 1 96 ? 4.301 5.414 0.759 1.00 97.88 96 SER A N 1
ATOM 787 C CA . SER A 1 96 ? 4.501 5.856 -0.617 1.00 97.88 96 SER A CA 1
ATOM 788 C C . SER A 1 96 ? 5.711 5.140 -1.198 1.00 97.88 96 SER A C 1
ATOM 790 O O . SER A 1 96 ? 6.811 5.227 -0.655 1.00 97.88 96 SER A O 1
ATOM 792 N N . LEU A 1 97 ? 5.517 4.409 -2.291 1.00 97.69 97 LEU A N 1
ATOM 793 C CA . LEU A 1 97 ? 6.574 3.750 -3.051 1.00 97.69 97 LEU A CA 1
ATOM 794 C C . LEU A 1 97 ? 6.661 4.398 -4.426 1.00 97.69 97 LEU A C 1
ATOM 796 O O . LEU A 1 97 ? 5.638 4.588 -5.077 1.00 97.69 97 LEU A O 1
ATOM 800 N N . PHE A 1 98 ? 7.870 4.681 -4.894 1.00 96.00 98 PHE A N 1
ATOM 801 C CA . PHE A 1 98 ? 8.100 5.359 -6.169 1.00 96.00 98 PHE A CA 1
ATOM 802 C C . PHE A 1 98 ? 9.009 4.532 -7.066 1.00 96.00 98 PHE A C 1
ATOM 804 O O . PHE A 1 98 ? 9.809 3.728 -6.585 1.00 96.00 98 PHE A O 1
ATOM 811 N N . ASN A 1 99 ? 8.931 4.761 -8.380 1.00 94.94 99 ASN A N 1
ATOM 812 C CA . ASN A 1 99 ? 9.786 4.115 -9.382 1.00 94.94 99 ASN A CA 1
ATOM 813 C C . ASN A 1 99 ? 9.747 2.574 -9.353 1.00 94.94 99 ASN A C 1
ATOM 815 O O . ASN A 1 99 ? 10.695 1.911 -9.800 1.00 94.94 99 ASN A O 1
ATOM 819 N N . VAL A 1 100 ? 8.648 1.993 -8.872 1.00 96.62 100 VAL A N 1
ATOM 820 C CA . VAL A 1 100 ? 8.451 0.545 -8.787 1.00 96.62 100 VAL A CA 1
ATOM 821 C C . VAL A 1 100 ? 8.323 -0.024 -10.205 1.00 96.62 100 VAL A C 1
ATOM 823 O O . VAL A 1 100 ? 7.578 0.527 -11.016 1.00 96.62 100 VAL A O 1
ATOM 826 N N . PRO A 1 101 ? 9.045 -1.099 -10.569 1.00 95.62 101 PRO A N 1
ATOM 827 C CA . PRO A 1 101 ? 8.858 -1.753 -11.859 1.00 95.62 101 PRO A CA 1
ATOM 828 C C . PRO A 1 101 ? 7.413 -2.231 -12.033 1.00 95.62 101 PRO A C 1
ATOM 830 O O . PRO A 1 101 ? 6.892 -2.949 -11.184 1.00 95.62 101 PRO A O 1
ATOM 833 N N . MET A 1 102 ? 6.784 -1.908 -13.166 1.00 93.06 102 MET A N 1
ATOM 834 C CA . MET A 1 102 ? 5.364 -2.222 -13.376 1.00 93.06 102 MET A CA 1
ATOM 835 C C . MET A 1 102 ? 5.045 -3.721 -13.219 1.00 93.06 102 MET A C 1
ATOM 837 O O . MET A 1 102 ? 4.006 -4.083 -12.676 1.00 93.06 102 MET A O 1
ATOM 841 N N . ARG A 1 103 ? 5.986 -4.597 -13.604 1.00 92.50 103 ARG A N 1
ATOM 842 C CA . ARG A 1 103 ? 5.880 -6.062 -13.458 1.00 92.50 103 ARG A CA 1
ATOM 843 C C . ARG A 1 103 ? 5.627 -6.547 -12.024 1.00 92.50 103 ARG A C 1
ATOM 845 O O . ARG A 1 103 ? 5.140 -7.655 -11.853 1.00 92.50 103 ARG A O 1
ATOM 852 N N . SER A 1 104 ? 6.008 -5.762 -11.016 1.00 94.75 104 SER A N 1
ATOM 853 C CA . SER A 1 104 ? 5.831 -6.095 -9.599 1.00 94.75 104 SER A CA 1
ATOM 854 C C . SER A 1 104 ? 4.882 -5.148 -8.869 1.00 94.75 104 SER A C 1
ATOM 856 O O . SER A 1 104 ? 4.492 -5.436 -7.741 1.00 94.75 104 SER A O 1
ATOM 858 N N . ALA A 1 105 ? 4.471 -4.045 -9.495 1.00 94.81 105 ALA A N 1
ATOM 859 C CA . ALA A 1 105 ? 3.736 -2.989 -8.815 1.00 94.81 105 ALA A CA 1
ATOM 860 C C . ALA A 1 105 ? 2.337 -3.424 -8.347 1.00 94.81 105 ALA A C 1
ATOM 862 O O . ALA A 1 105 ? 1.965 -3.151 -7.209 1.00 94.81 105 ALA A O 1
ATOM 863 N N . GLU A 1 106 ? 1.590 -4.160 -9.174 1.00 94.31 106 GLU A N 1
ATOM 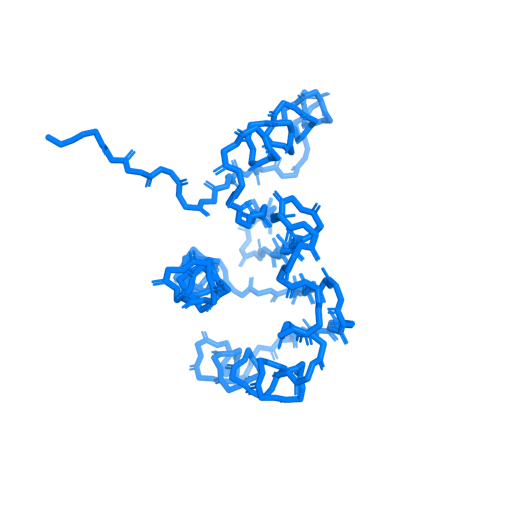864 C CA . GLU A 1 106 ? 0.266 -4.685 -8.795 1.00 94.31 106 GLU A CA 1
ATOM 865 C C . GLU A 1 106 ? 0.352 -5.664 -7.621 1.00 94.31 106 GLU A C 1
ATOM 867 O O . GLU A 1 106 ? -0.415 -5.567 -6.664 1.00 94.31 106 GLU A O 1
ATOM 872 N N . PHE A 1 107 ? 1.340 -6.560 -7.659 1.00 94.19 107 PHE A N 1
ATOM 873 C CA . PHE A 1 107 ? 1.581 -7.518 -6.587 1.00 94.19 107 PHE A CA 1
ATOM 874 C C . PHE A 1 107 ? 1.935 -6.818 -5.267 1.00 94.19 107 PHE A C 1
ATOM 876 O O . PHE A 1 107 ? 1.419 -7.180 -4.208 1.00 94.19 107 PHE A O 1
ATOM 883 N N . ILE A 1 108 ? 2.796 -5.797 -5.319 1.00 96.12 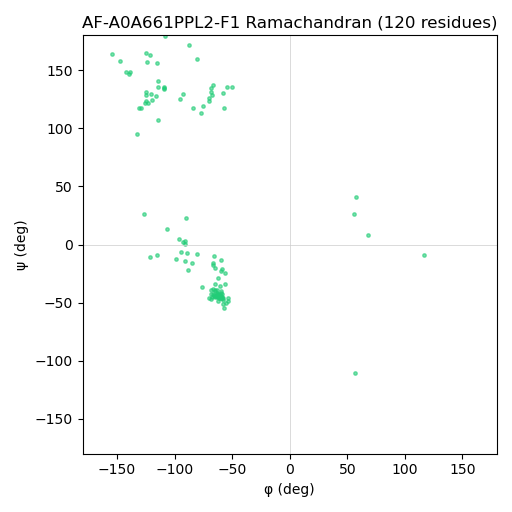108 ILE A N 1
ATOM 884 C CA . ILE A 1 108 ? 3.174 -5.013 -4.139 1.00 96.12 10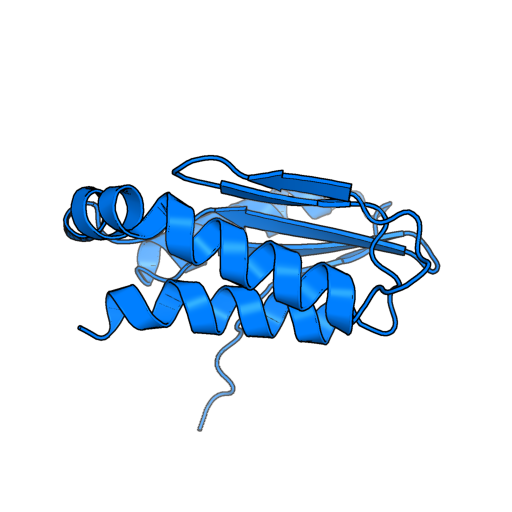8 ILE A CA 1
ATOM 885 C C . ILE A 1 108 ? 1.960 -4.242 -3.601 1.00 96.12 108 ILE A C 1
ATOM 887 O O . ILE A 1 108 ? 1.726 -4.262 -2.395 1.00 96.12 108 ILE A O 1
ATOM 891 N N . ALA A 1 109 ? 1.156 -3.619 -4.469 1.00 96.62 109 ALA A N 1
ATOM 892 C CA . ALA A 1 109 ? -0.043 -2.886 -4.061 1.00 96.62 109 ALA A CA 1
ATOM 893 C C . ALA A 1 109 ? -1.053 -3.804 -3.349 1.00 96.62 109 ALA A C 1
ATOM 895 O O . ALA A 1 109 ? -1.536 -3.483 -2.262 1.00 96.62 109 ALA A O 1
ATOM 896 N N . GLU A 1 110 ? -1.315 -4.987 -3.908 1.00 95.50 110 GLU A N 1
ATOM 897 C CA . GLU A 1 110 ? -2.182 -5.984 -3.278 1.00 95.50 110 GLU A CA 1
ATOM 898 C C . GLU A 1 110 ? -1.615 -6.490 -1.941 1.00 95.50 110 GLU A C 1
ATOM 900 O O . GLU A 1 110 ? -2.358 -6.682 -0.975 1.00 95.50 110 GLU A O 1
ATOM 905 N N . SER A 1 111 ? -0.300 -6.689 -1.862 1.00 96.00 111 SER A N 1
ATOM 906 C CA . SER A 1 111 ? 0.352 -7.159 -0.638 1.00 96.00 111 SER A CA 1
ATOM 907 C C . SER A 1 111 ? 0.303 -6.113 0.478 1.00 96.00 111 SER A C 1
ATOM 909 O O . SER A 1 111 ? 0.033 -6.465 1.625 1.00 96.00 111 SER A O 1
ATOM 911 N N . ILE A 1 112 ? 0.471 -4.827 0.148 1.00 96.12 112 ILE A N 1
ATOM 912 C CA . ILE A 1 112 ? 0.284 -3.721 1.097 1.00 96.12 112 ILE A CA 1
ATOM 913 C C . ILE A 1 112 ? -1.159 -3.692 1.602 1.00 96.12 112 ILE A C 1
ATOM 915 O O . ILE A 1 112 ? -1.369 -3.629 2.812 1.00 96.12 112 ILE A O 1
ATOM 919 N N . TYR A 1 113 ? -2.149 -3.810 0.711 1.00 95.44 113 TYR A N 1
ATOM 920 C CA . TYR A 1 113 ? -3.553 -3.869 1.119 1.00 95.44 113 TYR A CA 1
ATOM 921 C C . TYR A 1 113 ? -3.797 -4.994 2.133 1.00 95.44 113 TYR A C 1
ATOM 923 O O . TYR A 1 113 ? -4.357 -4.755 3.201 1.00 95.44 113 TYR A O 1
ATOM 931 N N . LYS A 1 114 ? -3.339 -6.216 1.832 1.00 94.75 114 LYS A N 1
ATOM 932 C CA . LYS A 1 114 ? -3.507 -7.379 2.719 1.00 94.75 114 LYS A CA 1
ATOM 933 C C . LYS A 1 114 ? -2.809 -7.186 4.061 1.00 94.75 114 LYS A C 1
ATOM 935 O O . LYS A 1 114 ? -3.396 -7.507 5.091 1.00 94.75 114 LYS A O 1
ATOM 940 N N . LEU A 1 115 ? -1.587 -6.652 4.046 1.00 94.88 115 LEU A N 1
ATOM 941 C CA . LEU A 1 115 ? -0.823 -6.359 5.255 1.00 94.88 115 LEU A CA 1
ATOM 942 C C . LEU A 1 115 ? -1.602 -5.413 6.167 1.00 94.88 115 LEU A C 1
ATOM 944 O O . LEU A 1 115 ? -1.857 -5.741 7.323 1.00 94.88 115 LEU A O 1
ATOM 948 N N . ILE A 1 116 ? -2.024 -4.265 5.644 1.00 94.31 116 ILE A N 1
ATOM 949 C CA . ILE A 1 116 ? -2.709 -3.256 6.451 1.00 94.31 116 ILE A CA 1
ATOM 950 C C . ILE A 1 116 ? -4.096 -3.746 6.881 1.00 94.31 116 ILE A C 1
ATOM 952 O O . ILE A 1 116 ? -4.461 -3.630 8.049 1.00 94.31 116 ILE A O 1
ATOM 956 N N . ASN A 1 117 ? -4.845 -4.386 5.983 1.00 92.06 117 ASN A N 1
ATOM 957 C CA . ASN A 1 117 ? -6.171 -4.909 6.301 1.00 92.06 117 ASN A CA 1
ATOM 958 C C . ASN A 1 117 ? -6.135 -6.059 7.328 1.00 92.06 117 ASN A C 1
ATOM 960 O O . ASN A 1 117 ? -7.146 -6.332 7.967 1.00 92.06 117 ASN A O 1
ATOM 964 N N . SER A 1 118 ? -4.985 -6.708 7.548 1.00 92.75 118 SER A N 1
ATOM 965 C CA . SER A 1 118 ? -4.834 -7.726 8.601 1.00 92.75 118 SER A CA 1
ATOM 966 C C . SER A 1 118 ? -4.979 -7.170 10.026 1.00 92.75 118 SER A C 1
ATOM 968 O O . SER A 1 118 ? -5.279 -7.930 10.945 1.00 92.75 118 SER A O 1
ATOM 970 N N . TYR A 1 119 ? -4.811 -5.856 10.204 1.00 88.69 119 TYR A N 1
ATOM 971 C CA . TYR A 1 119 ? -5.041 -5.157 11.472 1.00 88.69 119 TYR A CA 1
ATOM 972 C C . TYR A 1 119 ? -6.506 -4.759 11.687 1.00 88.69 119 TYR A C 1
ATOM 974 O O . TYR A 1 119 ? -6.884 -4.459 12.809 1.00 88.69 119 TYR A O 1
ATOM 982 N N . ASN A 1 120 ? -7.324 -4.777 10.632 1.00 81.38 120 ASN A N 1
ATOM 983 C CA . ASN A 1 120 ? -8.755 -4.454 10.674 1.00 81.38 120 ASN A CA 1
ATOM 984 C C . ASN A 1 120 ? -9.642 -5.690 10.923 1.00 81.38 120 ASN A C 1
ATOM 986 O O . ASN A 1 120 ? -10.827 -5.571 11.203 1.00 81.38 120 ASN A O 1
ATOM 990 N N . LEU A 1 121 ? -9.076 -6.892 10.775 1.00 66.62 121 LEU A N 1
ATOM 991 C CA . LEU A 1 121 ? -9.762 -8.173 10.991 1.00 66.62 121 LEU A CA 1
ATOM 992 C C . LEU A 1 121 ? -9.533 -8.754 12.399 1.00 66.62 121 LEU A C 1
ATOM 994 O O . LEU A 1 121 ? -9.929 -9.893 12.649 1.00 66.62 121 LEU A O 1
ATOM 998 N N . LYS A 1 122 ? -8.853 -8.015 13.278 1.00 55.81 122 LYS A N 1
ATOM 999 C CA . LYS A 1 122 ? -8.601 -8.378 14.676 1.00 55.81 122 LYS A CA 1
ATOM 1000 C C . LYS A 1 122 ? -9.507 -7.568 15.585 1.00 55.81 122 LYS A C 1
ATOM 1002 O O . LYS A 1 122 ? -9.975 -8.164 16.576 1.00 55.81 122 LYS A O 1
#